Protein AF-A0A085VHU0-F1 (afdb_monomer)

Sequence (97 aa):
MNENQFKLTPTQLAFFKDFTRDAVTAALSQTSSPDKVASFLKEIDLTPLALEVAQAMLSKTTFTAIKRVDRFMQSDEYVEVMGAVAGALANIAQAVK

Organism: Pseudomonas syringae (NCBI:txid317)

pLDDT: mean 89.01, std 12.94, range [36.78, 97.19]

Radius of gyration: 17.8 Å; Cα contacts (8 Å, |Δi|>4): 32; chains: 1; bounding box: 40×39×45 Å

Mean predicted aligned error: 6.43 Å

Structure (mmCIF, N/CA/C/O backbone):
data_AF-A0A085VHU0-F1
#
_entry.id   AF-A0A085VHU0-F1
#
loop_
_atom_site.group_PDB
_atom_site.id
_atom_site.type_symbol
_atom_site.label_atom_id
_atom_site.label_alt_id
_atom_site.label_comp_id
_atom_site.label_asym_id
_atom_site.label_entity_id
_atom_site.label_seq_id
_atom_site.pdbx_PDB_ins_code
_atom_site.Cartn_x
_atom_site.Cartn_y
_atom_site.Cartn_z
_atom_site.occupancy
_atom_site.B_iso_or_equiv
_atom_site.auth_seq_id
_atom_site.auth_comp_id
_atom_site.auth_asym_id
_atom_site.auth_atom_id
_atom_site.pdbx_PDB_model_num
ATOM 1 N N . MET A 1 1 ? -27.865 11.302 0.550 1.00 38.19 1 MET A N 1
ATOM 2 C CA . MET A 1 1 ? -26.571 10.603 0.707 1.00 38.19 1 MET A CA 1
ATOM 3 C C . MET A 1 1 ? -26.334 10.475 2.200 1.00 38.19 1 MET A C 1
ATOM 5 O O . MET A 1 1 ? -26.320 11.502 2.856 1.00 38.19 1 MET A O 1
ATOM 9 N N . ASN A 1 2 ? -26.299 9.259 2.752 1.00 36.78 2 ASN A N 1
ATOM 10 C CA . ASN A 1 2 ? -26.230 9.075 4.206 1.00 36.78 2 ASN A CA 1
ATOM 11 C C . ASN A 1 2 ? -24.828 9.406 4.732 1.00 36.78 2 ASN A C 1
ATOM 13 O O . ASN A 1 2 ? -23.861 8.714 4.422 1.00 36.78 2 ASN A O 1
ATOM 17 N N . GLU A 1 3 ? -24.764 10.454 5.548 1.00 40.56 3 GLU A N 1
ATOM 18 C CA . GLU A 1 3 ? -23.603 10.991 6.262 1.00 40.56 3 GLU A CA 1
ATOM 19 C C . GLU A 1 3 ? -23.175 10.112 7.449 1.00 40.56 3 GLU A C 1
ATOM 21 O O . GLU A 1 3 ? -22.911 10.604 8.543 1.00 40.56 3 GLU A O 1
ATOM 26 N N . ASN A 1 4 ? -23.053 8.798 7.261 1.00 47.03 4 ASN A N 1
ATOM 27 C CA . ASN A 1 4 ? -22.262 8.010 8.203 1.00 47.03 4 ASN A CA 1
ATOM 28 C C . ASN A 1 4 ? -20.795 8.185 7.820 1.00 47.03 4 ASN A C 1
ATOM 30 O O . ASN A 1 4 ? -20.225 7.365 7.098 1.00 47.03 4 ASN A O 1
ATOM 34 N N . GLN A 1 5 ? -20.202 9.295 8.273 1.00 54.66 5 GLN A N 1
ATOM 35 C CA . GLN A 1 5 ? -18.753 9.472 8.284 1.00 54.66 5 GLN A CA 1
ATOM 36 C C . GLN A 1 5 ? -18.148 8.236 8.954 1.00 54.66 5 GLN A C 1
ATOM 38 O O . GLN A 1 5 ? -18.291 8.030 10.160 1.00 54.66 5 GLN A O 1
ATOM 43 N N . PHE A 1 6 ? -17.518 7.380 8.150 1.00 65.12 6 PHE A N 1
ATOM 44 C CA . PHE A 1 6 ? -16.777 6.216 8.613 1.00 65.12 6 PHE A CA 1
ATOM 45 C C . PHE A 1 6 ? -15.624 6.734 9.476 1.00 65.12 6 PHE A C 1
ATOM 47 O O . PHE A 1 6 ? -14.572 7.124 8.971 1.00 65.12 6 PHE 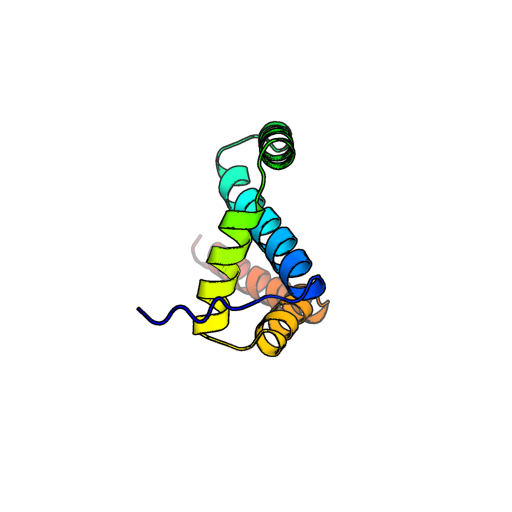A O 1
ATOM 54 N N . LYS A 1 7 ? -15.845 6.837 10.789 1.00 80.38 7 LYS A N 1
ATOM 55 C CA . LYS A 1 7 ? -14.838 7.373 11.698 1.00 80.38 7 LYS A CA 1
ATOM 56 C C . LYS A 1 7 ? -13.761 6.315 11.889 1.00 80.38 7 LYS A C 1
ATOM 58 O O . LYS A 1 7 ? -13.943 5.360 12.641 1.00 80.38 7 LYS A O 1
ATOM 63 N N . LEU A 1 8 ? -12.656 6.479 11.170 1.00 89.50 8 LEU A N 1
ATOM 64 C CA . LEU A 1 8 ? -11.497 5.608 11.299 1.00 89.50 8 LEU A CA 1
ATOM 65 C C . LEU A 1 8 ? -10.896 5.741 12.698 1.00 89.50 8 LEU A C 1
ATOM 67 O O . LEU A 1 8 ? -10.791 6.841 13.249 1.00 89.50 8 LEU A O 1
ATOM 71 N N . THR A 1 9 ? -10.452 4.620 13.260 1.00 94.38 9 THR A N 1
ATOM 72 C CA . THR A 1 9 ? -9.575 4.666 14.433 1.00 94.38 9 THR A CA 1
ATOM 73 C C . THR A 1 9 ? -8.219 5.271 14.046 1.00 94.38 9 THR A C 1
ATOM 75 O O . THR A 1 9 ? -7.843 5.219 12.871 1.00 94.38 9 THR A O 1
ATOM 78 N N . PRO A 1 1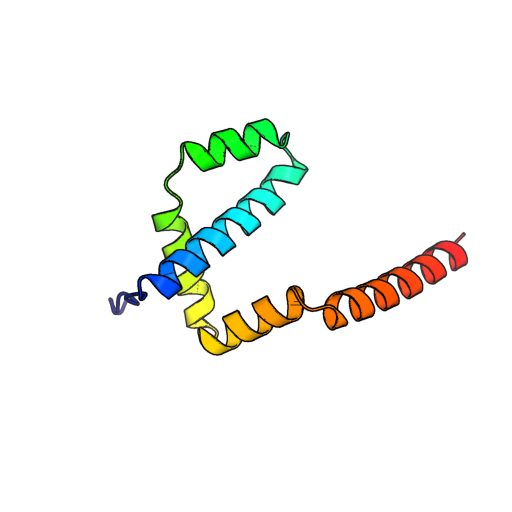0 ? -7.428 5.795 15.002 1.00 94.06 10 PRO A N 1
ATOM 79 C CA . PRO A 1 10 ? -6.091 6.314 14.705 1.00 94.06 10 PRO A CA 1
ATOM 80 C C . PRO A 1 10 ? -5.202 5.302 13.966 1.00 94.06 10 PRO A C 1
ATOM 82 O O . PRO A 1 10 ? -4.502 5.663 13.025 1.00 94.06 10 PRO A O 1
ATOM 85 N N . THR A 1 11 ? -5.289 4.020 14.330 1.00 94.50 11 THR A N 1
ATOM 86 C CA . THR A 1 11 ? -4.556 2.930 13.669 1.00 94.50 11 THR A CA 1
ATOM 87 C C . THR A 1 11 ? -5.017 2.701 12.232 1.00 94.50 11 THR A C 1
ATOM 89 O O . THR A 1 11 ? -4.190 2.491 11.349 1.00 94.50 11 THR A O 1
ATOM 92 N N . GLN A 1 12 ? -6.328 2.737 11.978 1.00 95.00 12 GLN A N 1
ATOM 93 C CA . GLN A 1 12 ? -6.864 2.603 10.622 1.00 95.00 12 GLN A CA 1
ATOM 94 C C . GLN A 1 12 ? -6.451 3.791 9.756 1.00 95.00 12 GLN A C 1
ATOM 96 O O . GLN A 1 12 ? -6.011 3.595 8.628 1.00 95.00 12 GLN A O 1
ATOM 101 N N . LEU A 1 13 ? -6.546 5.009 10.292 1.00 95.38 13 LEU A N 1
ATOM 102 C CA . LEU A 1 13 ? -6.134 6.212 9.580 1.00 95.38 13 LEU A CA 1
ATOM 103 C C .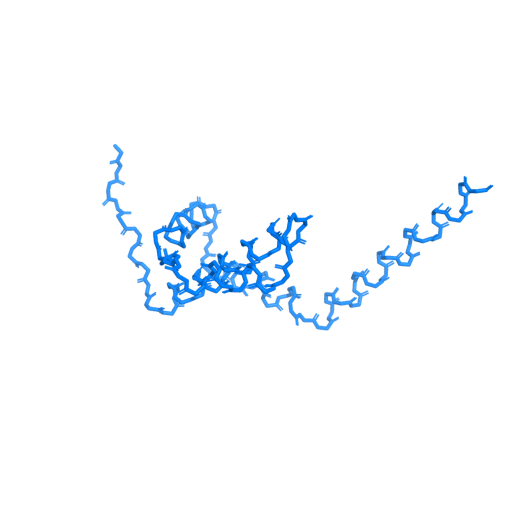 LEU A 1 13 ? -4.640 6.180 9.243 1.00 95.38 13 LEU A C 1
ATOM 105 O O . LEU A 1 13 ? -4.283 6.466 8.107 1.00 95.38 13 LEU A O 1
ATOM 109 N N . ALA A 1 14 ? -3.782 5.799 10.193 1.00 95.19 14 ALA A N 1
ATOM 110 C CA . ALA A 1 14 ? -2.349 5.644 9.944 1.00 95.19 14 ALA A CA 1
ATOM 111 C C . ALA A 1 14 ? -2.089 4.645 8.806 1.00 95.19 14 ALA A C 1
ATOM 113 O O . ALA A 1 14 ? -1.425 4.992 7.835 1.00 95.19 14 ALA A O 1
ATOM 114 N N . PHE A 1 15 ? -2.723 3.468 8.862 1.00 96.19 15 PHE A N 1
ATOM 115 C CA . PHE A 1 15 ? -2.628 2.475 7.793 1.00 96.19 15 PHE A CA 1
ATOM 116 C C . PHE A 1 15 ? -3.028 3.042 6.423 1.00 96.19 15 PHE A C 1
ATOM 118 O O . PHE A 1 15 ? -2.291 2.878 5.457 1.00 96.19 15 PHE A O 1
ATOM 125 N N . PHE A 1 16 ? -4.178 3.715 6.319 1.00 96.62 16 PHE A N 1
ATOM 126 C CA . PHE A 1 16 ? -4.629 4.251 5.033 1.00 96.62 16 PHE A CA 1
ATOM 127 C C . PHE A 1 16 ? -3.768 5.419 4.544 1.00 96.62 16 PHE A C 1
ATOM 129 O O . PHE A 1 16 ? -3.632 5.590 3.333 1.00 96.62 16 PHE A O 1
ATOM 136 N N . LYS A 1 17 ? -3.152 6.197 5.442 1.00 95.94 17 LYS A N 1
ATOM 137 C CA . LYS A 1 17 ? -2.175 7.228 5.062 1.00 95.94 17 LYS A CA 1
ATOM 138 C C . LYS A 1 17 ? -0.919 6.612 4.455 1.00 95.94 17 LYS A C 1
ATOM 140 O O . LYS A 1 17 ? -0.484 7.087 3.409 1.00 95.94 17 LYS A O 1
ATOM 145 N N . ASP A 1 18 ? -0.389 5.557 5.065 1.00 95.06 18 ASP A N 1
ATOM 146 C CA . ASP A 1 18 ? 0.788 4.851 4.549 1.00 95.06 18 ASP A CA 1
ATOM 147 C C . ASP A 1 18 ? 0.467 4.164 3.216 1.00 95.06 18 ASP A C 1
ATOM 149 O O . ASP A 1 18 ? 1.134 4.416 2.217 1.00 95.06 18 ASP A O 1
ATOM 153 N N . PHE A 1 19 ? -0.649 3.434 3.146 1.00 94.94 19 PHE A N 1
ATOM 154 C CA . PHE A 1 19 ? -1.119 2.808 1.907 1.00 94.94 19 PHE A CA 1
ATOM 155 C C . PHE A 1 19 ? -1.293 3.824 0.765 1.00 94.94 19 PHE A C 1
ATOM 157 O O . PHE A 1 19 ? -0.876 3.590 -0.367 1.00 94.94 19 PHE A O 1
ATOM 164 N N . THR A 1 20 ? -1.898 4.980 1.056 1.00 95.12 20 THR A N 1
ATOM 165 C CA . THR A 1 20 ? -2.099 6.046 0.062 1.00 95.12 20 THR A CA 1
ATOM 166 C C . THR A 1 20 ? -0.771 6.639 -0.389 1.00 95.12 20 THR A C 1
ATOM 168 O O . THR A 1 20 ? -0.587 6.902 -1.577 1.00 95.12 20 THR A O 1
ATOM 171 N N . ARG A 1 21 ? 0.177 6.831 0.534 1.00 95.12 21 ARG A N 1
ATOM 172 C CA . ARG A 1 21 ? 1.528 7.290 0.205 1.00 95.12 21 ARG A CA 1
ATOM 173 C C . ARG A 1 21 ? 2.230 6.311 -0.732 1.00 95.12 21 ARG A C 1
ATOM 175 O O . ARG A 1 21 ? 2.806 6.758 -1.723 1.00 95.12 21 ARG A O 1
ATOM 182 N N . ASP A 1 22 ? 2.153 5.014 -0.459 1.00 93.25 22 ASP A N 1
ATOM 183 C CA . ASP A 1 22 ? 2.773 3.982 -1.295 1.00 93.25 22 ASP A CA 1
ATOM 184 C C . ASP A 1 22 ? 2.145 3.953 -2.692 1.00 93.25 22 ASP A C 1
ATOM 186 O O . ASP A 1 22 ? 2.856 3.944 -3.698 1.00 93.25 22 ASP A O 1
ATOM 190 N N . ALA A 1 23 ? 0.815 4.049 -2.772 1.00 92.12 23 ALA A N 1
ATOM 191 C CA . ALA A 1 23 ? 0.094 4.107 -4.040 1.00 92.12 23 ALA A CA 1
ATOM 192 C C . ALA A 1 23 ? 0.469 5.347 -4.874 1.00 92.12 23 ALA A C 1
ATOM 194 O O . ALA A 1 23 ? 0.758 5.229 -6.066 1.00 92.12 23 ALA A O 1
ATOM 195 N N . VAL A 1 24 ? 0.519 6.533 -4.253 1.00 92.44 24 VAL A N 1
ATOM 196 C CA . VAL A 1 24 ? 0.949 7.774 -4.922 1.00 92.44 24 VAL A CA 1
ATOM 197 C C . VAL A 1 24 ? 2.410 7.671 -5.362 1.00 92.44 24 VAL A C 1
ATOM 199 O O . VAL A 1 24 ? 2.744 8.071 -6.476 1.00 92.44 24 VAL A O 1
ATOM 202 N N . THR A 1 25 ? 3.274 7.087 -4.529 1.00 93.94 25 THR A N 1
ATOM 203 C CA . THR A 1 25 ? 4.68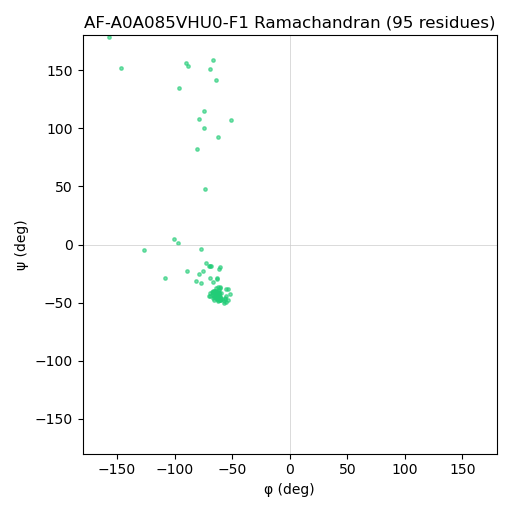5 6.862 -4.869 1.00 93.94 25 THR A CA 1
ATOM 204 C C . THR A 1 25 ? 4.810 5.967 -6.095 1.00 93.94 25 THR A C 1
ATOM 206 O O . THR A 1 25 ? 5.520 6.324 -7.035 1.00 93.94 25 THR A O 1
ATOM 209 N N . ALA A 1 26 ? 4.091 4.844 -6.133 1.00 90.62 26 ALA A N 1
ATOM 210 C CA . ALA A 1 26 ? 4.112 3.911 -7.256 1.00 90.62 26 ALA A CA 1
ATOM 211 C C . ALA A 1 26 ? 3.593 4.554 -8.553 1.00 90.62 26 ALA A C 1
ATOM 213 O O . ALA A 1 26 ? 4.179 4.352 -9.618 1.00 90.62 26 ALA A O 1
ATOM 214 N N . ALA A 1 27 ? 2.535 5.365 -8.464 1.00 90.19 27 ALA A N 1
ATOM 215 C CA . ALA A 1 27 ? 1.974 6.073 -9.610 1.00 90.19 27 ALA A CA 1
ATOM 216 C C . ALA A 1 27 ? 2.939 7.135 -10.165 1.00 90.19 27 ALA A C 1
ATOM 218 O O . ALA A 1 27 ? 3.167 7.198 -11.372 1.00 90.19 27 ALA A O 1
ATOM 219 N N . LEU A 1 28 ? 3.543 7.949 -9.294 1.00 91.50 28 LEU A N 1
ATOM 220 C CA . LEU A 1 28 ? 4.412 9.050 -9.717 1.00 91.50 28 LEU A CA 1
ATOM 221 C C . LEU A 1 28 ? 5.819 8.598 -10.115 1.00 91.50 28 LEU A C 1
ATOM 223 O O . LEU A 1 28 ? 6.444 9.258 -10.946 1.00 91.50 28 LEU A O 1
ATOM 227 N N . SER A 1 29 ? 6.305 7.469 -9.589 1.00 90.38 29 SER A N 1
ATOM 228 C CA . SER A 1 29 ? 7.627 6.912 -9.928 1.00 90.38 29 SER A CA 1
ATOM 229 C C . SER A 1 29 ? 7.781 6.572 -11.414 1.00 90.38 29 SER A C 1
ATOM 231 O O . SER A 1 29 ? 8.900 6.492 -11.910 1.00 90.38 29 SER A O 1
ATOM 233 N N . GLN A 1 30 ? 6.677 6.413 -12.151 1.00 88.06 30 GLN A N 1
ATOM 234 C CA . GLN A 1 30 ? 6.710 6.192 -13.601 1.00 88.06 30 GLN A CA 1
ATOM 235 C C . GLN A 1 30 ? 7.018 7.470 -14.396 1.00 88.06 30 GLN A C 1
ATOM 237 O O . GLN A 1 30 ? 7.466 7.402 -15.537 1.00 88.06 30 GLN A O 1
ATOM 242 N N . THR A 1 31 ? 6.766 8.641 -13.806 1.00 89.56 31 THR A N 1
ATOM 243 C CA . THR A 1 31 ? 6.792 9.940 -14.500 1.00 89.56 31 THR A CA 1
ATOM 244 C C . THR A 1 31 ? 7.696 10.976 -13.833 1.00 89.56 31 THR A C 1
ATOM 246 O O . THR A 1 31 ? 7.834 12.093 -14.326 1.00 89.56 31 THR A O 1
ATOM 249 N N . SER A 1 32 ? 8.275 10.669 -12.675 1.00 91.56 32 SER A N 1
ATOM 250 C CA . SER A 1 32 ? 9.044 11.613 -11.861 1.00 91.56 32 SER A CA 1
ATOM 251 C C . SER A 1 32 ? 10.193 10.921 -11.141 1.00 91.56 32 SER A C 1
ATOM 253 O O . SER A 1 32 ? 10.123 9.737 -10.826 1.00 91.56 32 SER A O 1
ATOM 255 N N . SER A 1 33 ? 11.264 11.674 -10.873 1.00 92.94 33 SER A N 1
ATOM 256 C CA . SER A 1 33 ? 12.407 11.152 -10.124 1.00 92.94 33 SER A CA 1
ATOM 257 C C . SER A 1 33 ? 12.046 10.910 -8.651 1.00 92.94 33 SER A C 1
ATOM 259 O O . SER A 1 33 ? 11.224 11.654 -8.104 1.00 92.94 33 SER A O 1
ATOM 261 N N . PRO A 1 34 ? 12.696 9.941 -7.977 1.00 90.25 34 PRO A N 1
ATOM 262 C CA . PRO A 1 34 ? 12.423 9.625 -6.574 1.00 90.25 34 PRO A CA 1
ATOM 263 C C . PRO A 1 34 ? 12.481 10.844 -5.645 1.00 90.25 34 PRO A C 1
ATOM 265 O O . PRO A 1 34 ? 11.583 11.038 -4.830 1.00 90.25 34 PRO A O 1
ATOM 268 N N . ASP A 1 35 ? 13.471 11.724 -5.825 1.00 91.94 35 ASP A N 1
ATOM 269 C CA . ASP A 1 35 ? 13.627 12.929 -4.999 1.00 91.94 35 ASP A CA 1
ATOM 270 C C . ASP A 1 35 ? 12.461 13.911 -5.155 1.00 91.94 35 ASP A C 1
ATOM 272 O O . ASP A 1 35 ? 12.020 14.519 -4.180 1.00 91.94 35 ASP A O 1
ATOM 276 N N . LYS A 1 36 ? 11.915 14.051 -6.371 1.00 92.25 36 LYS A N 1
ATOM 277 C CA . LYS A 1 36 ? 10.756 14.920 -6.621 1.00 92.25 36 LYS A CA 1
ATOM 278 C C . LYS A 1 36 ? 9.495 14.359 -5.976 1.00 92.25 36 LYS A C 1
ATOM 280 O O . LYS A 1 36 ? 8.736 15.117 -5.377 1.00 92.25 36 LYS A O 1
ATOM 285 N N . VAL A 1 37 ? 9.298 13.044 -6.066 1.00 91.50 37 VAL A N 1
ATOM 286 C CA . VAL A 1 37 ? 8.177 12.356 -5.412 1.00 91.50 37 VAL A CA 1
ATOM 287 C C . VAL A 1 37 ? 8.284 12.497 -3.892 1.00 91.50 37 VAL A C 1
ATOM 289 O O . VAL A 1 37 ? 7.307 12.854 -3.238 1.00 91.50 37 VAL A O 1
ATOM 292 N N . ALA A 1 38 ? 9.479 12.310 -3.326 1.00 90.44 38 ALA A N 1
ATOM 293 C CA . ALA A 1 38 ? 9.717 12.456 -1.893 1.00 90.44 38 ALA A CA 1
ATOM 294 C C . ALA A 1 38 ? 9.467 13.889 -1.392 1.00 90.44 38 ALA A C 1
ATOM 296 O O . ALA A 1 38 ? 8.857 14.059 -0.337 1.00 90.44 38 ALA A O 1
ATOM 297 N N . SER A 1 39 ? 9.908 14.912 -2.130 1.00 92.44 39 SER A N 1
ATOM 298 C CA . SER A 1 39 ? 9.634 16.315 -1.787 1.00 92.44 39 SER A CA 1
ATOM 299 C C . SER A 1 39 ? 8.139 16.629 -1.842 1.00 92.44 39 SER A C 1
ATOM 301 O O . SER A 1 39 ? 7.596 17.154 -0.874 1.00 92.44 39 SER A O 1
ATOM 303 N N . PHE A 1 40 ? 7.447 16.205 -2.904 1.00 90.19 40 PHE A N 1
ATOM 304 C CA . PHE A 1 40 ? 5.995 16.365 -3.022 1.00 90.19 40 PHE A CA 1
ATOM 305 C C . PHE A 1 40 ? 5.243 15.738 -1.836 1.00 90.19 40 PHE A C 1
ATOM 307 O O . PHE A 1 40 ? 4.395 16.379 -1.220 1.00 90.19 40 PHE A O 1
ATOM 314 N N . LEU A 1 41 ? 5.597 14.505 -1.460 1.00 91.50 41 LEU A N 1
ATOM 315 C CA . L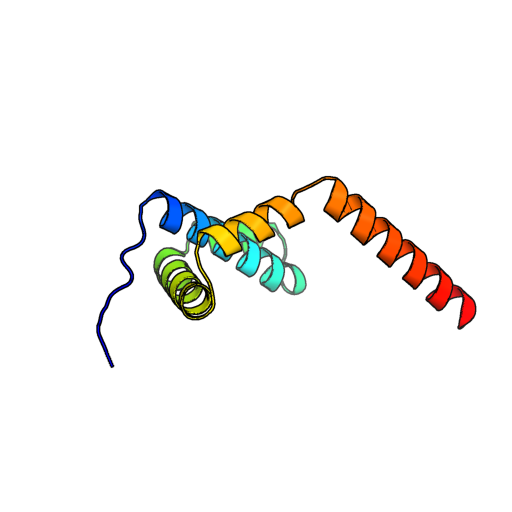EU A 1 41 ? 4.953 13.777 -0.361 1.00 91.50 41 LEU A CA 1
ATOM 316 C C . LEU A 1 41 ? 5.231 14.365 1.032 1.00 91.50 41 LEU A C 1
ATOM 318 O O . LEU A 1 41 ? 4.504 14.043 1.973 1.00 91.50 41 LEU A O 1
ATOM 322 N N . LYS A 1 42 ? 6.275 15.189 1.187 1.00 91.56 42 LYS A N 1
ATOM 323 C CA . LYS A 1 42 ? 6.567 15.911 2.437 1.00 91.56 42 LYS A CA 1
ATOM 324 C C . LYS A 1 42 ? 5.733 17.180 2.590 1.00 91.56 42 LYS A C 1
ATOM 326 O O . LYS A 1 42 ? 5.445 17.569 3.717 1.00 91.56 42 LYS A O 1
ATOM 331 N N . GLU A 1 43 ? 5.383 17.821 1.481 1.00 91.12 43 GLU A N 1
ATOM 332 C CA . GLU A 1 43 ? 4.689 19.113 1.469 1.00 91.12 43 GLU A CA 1
ATOM 333 C C . GLU A 1 43 ? 3.162 18.968 1.488 1.00 91.12 43 GLU A C 1
ATOM 335 O O . GLU A 1 43 ? 2.460 19.885 1.914 1.00 91.12 43 GLU A O 1
ATOM 340 N N . ILE A 1 44 ? 2.639 17.817 1.057 1.00 91.62 44 ILE A N 1
ATOM 341 C CA . ILE A 1 44 ? 1.199 17.572 0.962 1.00 91.62 44 ILE A CA 1
ATOM 342 C C . ILE A 1 44 ? 0.639 16.842 2.190 1.00 91.62 44 ILE A C 1
ATOM 344 O O . ILE A 1 44 ? 1.168 15.821 2.638 1.00 91.62 44 ILE A O 1
ATOM 348 N N . ASP A 1 45 ? -0.499 17.317 2.703 1.00 92.19 45 ASP A N 1
ATOM 349 C CA . ASP A 1 45 ? -1.297 16.530 3.641 1.00 92.19 45 ASP A CA 1
ATOM 350 C C . ASP A 1 45 ? -2.119 15.483 2.879 1.00 92.19 45 ASP A C 1
ATOM 352 O O . ASP A 1 45 ? -3.105 15.794 2.216 1.00 92.19 45 ASP A O 1
ATOM 356 N N . LEU A 1 46 ? -1.720 14.216 3.002 1.00 92.19 46 LEU A N 1
ATOM 357 C CA . LEU A 1 46 ? -2.422 13.083 2.391 1.00 92.19 46 LEU A CA 1
ATOM 358 C C . LEU A 1 46 ? -3.697 12.674 3.138 1.00 92.19 46 LEU A C 1
ATOM 360 O O . LEU A 1 46 ? -4.383 11.758 2.694 1.00 92.19 46 LEU A O 1
ATOM 364 N N . THR A 1 47 ? -4.017 13.293 4.278 1.00 93.19 47 THR A N 1
ATOM 365 C CA . THR A 1 47 ? -5.159 12.883 5.111 1.00 93.19 47 THR A CA 1
ATOM 366 C C . THR A 1 47 ? -6.493 12.877 4.350 1.00 93.19 47 THR A C 1
ATOM 368 O O . THR A 1 47 ? -7.189 11.867 4.449 1.00 93.19 47 THR A O 1
ATOM 371 N N . PRO A 1 48 ? -6.856 13.903 3.551 1.00 93.75 48 PRO A N 1
ATOM 372 C CA . PRO A 1 48 ? -8.105 13.884 2.785 1.00 93.75 48 PRO A CA 1
ATOM 373 C C . PRO A 1 48 ? -8.163 12.720 1.788 1.00 93.75 48 PRO A C 1
ATOM 375 O O . PRO A 1 48 ? -9.133 11.965 1.774 1.00 93.75 48 PRO A O 1
ATOM 378 N N . LEU A 1 49 ? -7.081 12.504 1.036 1.00 93.62 49 LEU A N 1
ATOM 379 C CA . LEU A 1 49 ? -6.999 11.415 0.063 1.00 93.62 49 LEU A CA 1
ATOM 380 C C . LEU A 1 49 ? -7.043 10.038 0.743 1.00 93.62 49 LEU A C 1
ATOM 382 O O . LEU A 1 49 ? -7.722 9.131 0.271 1.00 93.62 49 LEU A O 1
ATOM 386 N N . ALA A 1 50 ? -6.375 9.886 1.887 1.00 94.62 50 ALA A N 1
ATOM 387 C CA . ALA A 1 50 ? -6.408 8.651 2.662 1.00 94.62 50 ALA A CA 1
ATOM 388 C C . ALA A 1 50 ? -7.819 8.317 3.167 1.00 94.62 50 ALA A C 1
ATOM 390 O O . ALA A 1 50 ? -8.194 7.146 3.194 1.00 94.62 50 ALA A O 1
ATOM 391 N N . LEU A 1 51 ? -8.614 9.326 3.540 1.00 95.12 51 LEU A N 1
ATOM 392 C CA . LEU A 1 51 ? -10.014 9.135 3.926 1.00 95.12 51 LEU A CA 1
ATOM 393 C C . LEU A 1 51 ? -10.880 8.706 2.735 1.00 95.12 51 LEU A C 1
ATOM 395 O O . LEU A 1 51 ? -11.699 7.800 2.889 1.00 95.12 51 LEU A O 1
ATOM 399 N N . GLU A 1 52 ? -10.671 9.290 1.554 1.00 94.75 52 GLU A N 1
ATOM 400 C CA . GLU A 1 52 ? -11.369 8.883 0.327 1.00 94.75 52 GLU A CA 1
ATOM 401 C C . GLU A 1 52 ? -11.036 7.438 -0.064 1.00 94.75 52 GLU A C 1
ATOM 403 O O . GLU A 1 52 ? -11.939 6.636 -0.312 1.00 94.75 52 GLU A O 1
ATOM 408 N N . VAL A 1 53 ? -9.750 7.072 -0.043 1.00 94.50 53 VAL A N 1
ATOM 409 C CA . VAL A 1 53 ? -9.287 5.699 -0.302 1.00 94.50 53 VAL A CA 1
ATOM 410 C C . VAL A 1 53 ? -9.881 4.733 0.721 1.00 94.50 53 VAL A C 1
ATOM 412 O O . VAL A 1 53 ? -10.424 3.691 0.344 1.00 94.50 53 VAL A O 1
ATOM 415 N N . ALA A 1 54 ? -9.842 5.086 2.008 1.00 95.44 54 ALA A N 1
ATOM 416 C CA . ALA A 1 54 ? -10.431 4.275 3.065 1.00 95.44 54 ALA A CA 1
ATOM 417 C C . ALA A 1 54 ? -11.927 4.058 2.834 1.00 95.44 54 ALA A C 1
ATOM 419 O O . ALA A 1 54 ? -12.400 2.925 2.907 1.00 95.44 54 ALA A O 1
ATOM 420 N N . GLN A 1 55 ? -12.672 5.115 2.511 1.00 94.81 55 GLN A N 1
ATOM 421 C CA . GLN A 1 55 ? -14.104 5.020 2.254 1.00 94.81 55 GLN A CA 1
ATOM 422 C C . GLN A 1 55 ? -14.400 4.157 1.024 1.00 94.81 55 GLN A C 1
ATOM 424 O O . GLN A 1 55 ? -15.278 3.293 1.080 1.00 94.81 55 GLN A O 1
ATOM 429 N N . ALA A 1 56 ? -13.639 4.327 -0.058 1.00 95.06 56 ALA A N 1
ATOM 430 C CA . ALA A 1 56 ? -13.775 3.517 -1.261 1.00 95.06 56 ALA A CA 1
ATOM 431 C C . ALA A 1 56 ? -13.531 2.027 -0.966 1.00 95.06 56 ALA A C 1
ATOM 433 O O . ALA A 1 56 ? -14.360 1.190 -1.325 1.00 95.06 56 ALA A O 1
ATOM 434 N N . MET A 1 57 ? -12.454 1.683 -0.254 1.00 95.31 57 MET A N 1
ATOM 435 C CA . MET A 1 57 ? -12.123 0.291 0.070 1.00 95.31 57 MET A CA 1
ATOM 436 C C . MET A 1 57 ? -13.095 -0.323 1.087 1.00 95.31 57 MET A C 1
ATOM 438 O O . MET A 1 57 ? -13.572 -1.443 0.891 1.00 95.31 57 MET A O 1
ATOM 442 N N . LEU A 1 58 ? -13.439 0.412 2.148 1.00 95.00 58 LEU A N 1
ATOM 443 C CA . LEU A 1 58 ? -14.355 -0.057 3.193 1.00 95.00 58 LEU A CA 1
ATOM 444 C C . LEU A 1 58 ? -15.806 -0.162 2.705 1.00 95.00 58 LEU A C 1
ATOM 446 O O . LEU A 1 58 ? -16.593 -0.904 3.285 1.00 95.00 58 LEU A O 1
ATOM 450 N N . SER A 1 59 ? -16.155 0.504 1.598 1.00 94.69 59 SER A N 1
ATOM 451 C CA . SER A 1 59 ? -17.434 0.276 0.914 1.00 94.69 59 SER A CA 1
ATOM 452 C C . SER A 1 59 ? -17.527 -1.098 0.237 1.00 94.69 59 SER A C 1
ATOM 454 O O . SER A 1 59 ? -18.624 -1.542 -0.100 1.00 94.69 59 SER A O 1
ATOM 456 N N . LYS A 1 60 ? -16.388 -1.766 0.002 1.00 95.12 60 LYS A N 1
ATOM 457 C CA . LYS A 1 60 ? -16.311 -3.052 -0.711 1.00 95.12 60 LYS A CA 1
ATOM 458 C C . LYS A 1 60 ? -15.976 -4.224 0.197 1.00 95.12 60 LYS A C 1
ATOM 460 O O . LYS A 1 60 ? -16.341 -5.352 -0.116 1.00 95.12 60 LYS A O 1
ATOM 465 N N . THR A 1 61 ? -15.253 -3.987 1.287 1.00 95.50 61 THR A N 1
ATOM 466 C CA . THR A 1 61 ? -14.779 -5.053 2.171 1.00 95.50 61 THR A CA 1
ATOM 467 C C . THR A 1 61 ? -14.484 -4.534 3.579 1.00 95.50 61 THR A C 1
ATOM 469 O O . THR A 1 61 ? -14.613 -3.350 3.870 1.00 95.50 61 THR A O 1
ATOM 472 N N . THR A 1 62 ? -14.078 -5.422 4.483 1.00 94.81 62 THR A N 1
ATOM 473 C CA . THR A 1 62 ? -13.734 -5.063 5.864 1.00 94.81 62 THR A CA 1
ATOM 474 C C . THR A 1 62 ? -12.264 -4.673 6.003 1.00 94.81 62 THR A C 1
ATOM 476 O O . THR A 1 62 ? -11.399 -5.190 5.295 1.00 94.81 62 THR A O 1
ATOM 479 N N . PHE A 1 63 ? -11.950 -3.836 6.995 1.00 94.50 63 PHE A N 1
ATOM 480 C CA . PHE A 1 63 ? -10.562 -3.503 7.337 1.00 94.50 63 PHE A CA 1
ATOM 481 C C . PHE A 1 63 ? -9.708 -4.749 7.628 1.00 94.50 63 PHE A C 1
ATOM 483 O O . PHE A 1 63 ? -8.558 -4.833 7.204 1.00 94.50 63 PHE A O 1
ATOM 490 N N . THR A 1 64 ? -10.280 -5.755 8.298 1.00 96.12 64 THR A N 1
ATOM 491 C CA . THR A 1 64 ? -9.599 -7.027 8.584 1.00 96.12 64 THR A CA 1
ATOM 492 C C . THR A 1 64 ? -9.214 -7.773 7.309 1.00 96.12 64 THR A C 1
ATOM 494 O O . THR A 1 64 ? -8.110 -8.312 7.228 1.00 96.12 64 THR A O 1
ATOM 497 N N . ALA A 1 65 ? -10.097 -7.801 6.307 1.00 97.06 65 ALA A N 1
ATOM 498 C CA . ALA A 1 65 ? -9.798 -8.414 5.017 1.00 97.06 65 ALA A CA 1
ATOM 499 C C . ALA A 1 65 ? -8.698 -7.642 4.274 1.00 97.06 65 ALA A C 1
ATOM 501 O O . ALA A 1 65 ? -7.755 -8.263 3.790 1.00 97.06 65 ALA A O 1
ATOM 502 N N . ILE A 1 66 ? -8.756 -6.305 4.275 1.00 96.06 66 ILE A N 1
ATOM 503 C CA . ILE A 1 66 ? -7.713 -5.444 3.688 1.00 96.06 66 ILE A CA 1
ATOM 504 C C . ILE A 1 66 ? -6.353 -5.734 4.332 1.00 96.06 66 ILE A C 1
ATOM 506 O O . ILE A 1 66 ? -5.390 -6.027 3.631 1.00 96.06 66 ILE A O 1
ATOM 510 N N . LYS A 1 67 ? -6.279 -5.750 5.670 1.00 95.31 67 LYS A N 1
ATOM 511 C CA . LYS A 1 67 ? -5.038 -6.061 6.395 1.00 95.31 67 LYS A CA 1
ATOM 512 C C . LYS A 1 67 ? -4.525 -7.474 6.141 1.00 95.31 67 LYS A C 1
ATOM 514 O O . LYS A 1 67 ? -3.323 -7.691 6.242 1.00 95.31 67 LYS A O 1
ATOM 519 N N . ARG A 1 68 ? -5.401 -8.442 5.863 1.00 96.50 68 ARG A N 1
ATOM 520 C CA . ARG A 1 68 ? -4.978 -9.804 5.515 1.00 96.50 68 ARG A CA 1
ATOM 521 C C . ARG A 1 68 ? -4.300 -9.836 4.148 1.00 96.50 68 ARG A C 1
ATOM 523 O O . ARG A 1 68 ? -3.259 -10.467 4.033 1.00 96.50 68 ARG A O 1
ATOM 530 N N . VAL A 1 69 ? -4.868 -9.146 3.158 1.00 94.75 69 VAL A N 1
ATOM 531 C CA . VAL A 1 69 ? -4.266 -9.020 1.821 1.00 94.75 69 VAL A CA 1
ATOM 532 C C . VAL A 1 69 ? -2.926 -8.295 1.906 1.00 94.75 69 VAL A C 1
ATOM 534 O O . VAL A 1 69 ? -1.936 -8.812 1.412 1.00 94.75 69 VAL A O 1
ATOM 537 N N . ASP A 1 70 ? -2.882 -7.162 2.606 1.00 93.94 70 ASP A N 1
ATOM 538 C CA . ASP A 1 70 ? -1.655 -6.393 2.851 1.00 93.94 70 ASP A CA 1
ATOM 539 C C . ASP A 1 70 ? -0.538 -7.255 3.466 1.00 93.94 70 ASP A C 1
ATOM 541 O O . ASP A 1 70 ? 0.575 -7.282 2.956 1.00 93.94 70 ASP A O 1
ATOM 545 N N . ARG A 1 71 ? -0.849 -8.045 4.505 1.00 95.06 71 ARG A N 1
ATOM 546 C CA . ARG A 1 71 ? 0.127 -8.974 5.101 1.00 95.06 71 ARG A CA 1
ATOM 547 C C . ARG A 1 71 ? 0.566 -10.073 4.143 1.00 95.06 71 ARG A C 1
ATOM 549 O O . ARG A 1 71 ? 1.738 -10.415 4.146 1.00 95.06 71 ARG A O 1
ATOM 556 N N . PHE A 1 72 ? -0.359 -10.635 3.365 1.00 95.56 72 PHE A N 1
ATOM 557 C CA . PHE A 1 72 ? -0.018 -11.657 2.379 1.00 95.56 72 PHE A CA 1
ATOM 558 C C . PHE A 1 72 ? 0.927 -11.094 1.316 1.00 95.56 72 PHE A C 1
ATOM 560 O O . PHE A 1 72 ? 1.942 -11.704 1.036 1.00 95.56 72 PHE A O 1
ATOM 567 N N . MET A 1 73 ? 0.667 -9.894 0.794 1.00 93.44 73 MET A N 1
ATOM 568 C CA . MET A 1 73 ? 1.548 -9.245 -0.188 1.00 93.44 73 MET A CA 1
ATOM 569 C C . MET A 1 73 ? 2.963 -8.955 0.341 1.00 93.44 73 MET A C 1
ATOM 571 O O . MET A 1 73 ? 3.880 -8.766 -0.452 1.00 93.44 73 MET A O 1
ATOM 575 N N . GLN A 1 74 ? 3.136 -8.898 1.662 1.00 92.62 74 GLN A N 1
ATOM 576 C CA . GLN A 1 74 ? 4.424 -8.692 2.330 1.00 92.62 74 GLN A CA 1
ATOM 577 C C . GLN A 1 74 ? 5.075 -10.004 2.797 1.00 92.62 74 GLN A C 1
ATOM 579 O O . GLN A 1 74 ? 6.124 -9.954 3.437 1.00 92.62 74 GLN A O 1
ATOM 584 N N . SER A 1 75 ? 4.453 -11.159 2.548 1.00 96.38 75 SER A N 1
ATOM 585 C CA . SER A 1 75 ? 4.941 -12.448 3.036 1.00 96.38 75 SER A CA 1
ATOM 586 C C . SER A 1 75 ? 5.903 -13.118 2.052 1.00 96.38 75 SER A C 1
ATOM 588 O O . SER A 1 75 ? 5.861 -12.862 0.845 1.00 96.38 75 SER A O 1
ATOM 590 N N . ASP A 1 76 ? 6.757 -14.003 2.568 1.00 97.19 76 ASP A N 1
ATOM 591 C CA . ASP A 1 76 ? 7.710 -14.767 1.755 1.00 97.19 76 ASP A CA 1
ATOM 592 C C . ASP A 1 76 ? 6.979 -15.639 0.723 1.00 97.19 76 ASP A C 1
ATOM 594 O O . ASP A 1 76 ? 7.398 -15.730 -0.430 1.00 97.19 76 ASP A O 1
ATOM 598 N N . GLU A 1 77 ? 5.816 -16.192 1.084 1.00 96.19 77 GLU A N 1
ATOM 599 C CA . GLU A 1 77 ? 4.993 -16.997 0.178 1.00 96.19 77 GLU A CA 1
ATOM 600 C C . GLU A 1 77 ? 4.532 -16.196 -1.044 1.00 96.19 77 GLU A C 1
ATOM 602 O O . GLU A 1 77 ? 4.476 -16.725 -2.155 1.00 96.19 77 GLU A O 1
ATOM 607 N N . TYR A 1 78 ? 4.213 -14.910 -0.875 1.00 95.50 78 TYR A N 1
ATOM 608 C CA . TYR A 1 78 ? 3.868 -14.062 -2.012 1.00 95.50 78 TYR A CA 1
ATOM 60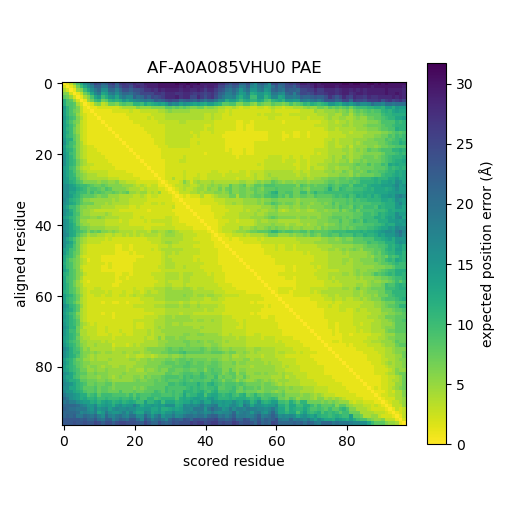9 C C . TYR A 1 78 ? 5.070 -13.842 -2.934 1.00 95.50 78 TYR A C 1
ATOM 611 O O . TYR A 1 78 ? 4.921 -13.908 -4.156 1.00 95.50 78 TYR A O 1
ATOM 619 N N . VAL A 1 79 ? 6.266 -13.638 -2.373 1.00 94.44 79 VAL A N 1
ATOM 620 C CA . VAL A 1 79 ? 7.507 -13.508 -3.154 1.00 94.44 79 VAL A CA 1
ATOM 621 C C . VAL A 1 79 ? 7.785 -14.784 -3.951 1.00 94.44 79 VAL A C 1
ATOM 623 O O . VAL A 1 79 ? 8.078 -14.701 -5.145 1.00 94.44 79 VAL A O 1
ATOM 626 N N . GLU A 1 80 ? 7.629 -15.959 -3.338 1.00 96.12 80 GLU A N 1
ATOM 627 C CA . GLU A 1 80 ? 7.789 -17.253 -4.011 1.00 96.12 80 GLU A CA 1
ATOM 628 C C . GLU A 1 80 ? 6.789 -17.433 -5.162 1.00 96.12 80 GLU A C 1
ATOM 630 O O . GLU A 1 80 ? 7.181 -17.786 -6.280 1.00 96.12 80 GLU A O 1
ATOM 635 N N . VAL A 1 81 ? 5.505 -17.130 -4.927 1.00 95.25 81 VAL A N 1
ATOM 636 C CA . VAL A 1 81 ? 4.456 -17.204 -5.957 1.00 95.25 81 VAL A CA 1
ATOM 637 C C . VAL A 1 81 ? 4.764 -16.260 -7.118 1.00 95.25 81 VAL A C 1
ATOM 639 O O . VAL A 1 81 ? 4.713 -16.671 -8.280 1.00 95.25 81 VAL A O 1
ATOM 642 N N . MET A 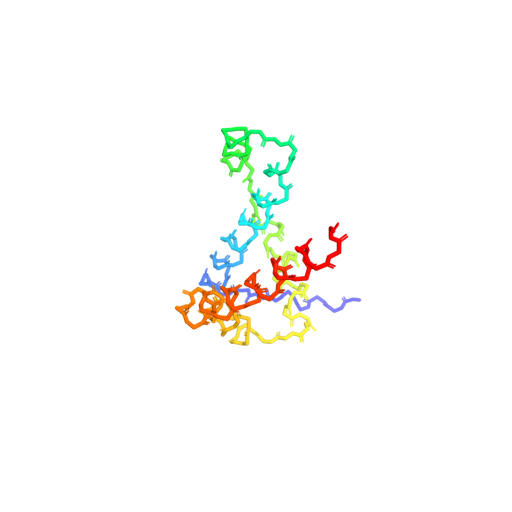1 82 ? 5.125 -15.009 -6.831 1.00 95.38 82 MET A N 1
ATOM 643 C CA . MET A 1 82 ? 5.465 -14.038 -7.872 1.00 95.38 82 MET A CA 1
ATOM 644 C C . MET A 1 82 ? 6.745 -14.420 -8.624 1.00 95.38 82 MET A C 1
ATOM 646 O O . MET A 1 82 ? 6.824 -14.199 -9.834 1.00 95.38 82 MET A O 1
ATOM 650 N N . GLY A 1 83 ? 7.709 -15.059 -7.955 1.00 94.00 83 GLY A N 1
ATOM 651 C CA . GLY A 1 83 ? 8.890 -15.650 -8.585 1.00 94.00 83 GLY A CA 1
ATOM 652 C C . GLY A 1 83 ? 8.532 -16.763 -9.574 1.00 94.00 83 GLY A C 1
ATOM 653 O O . GLY A 1 83 ? 9.012 -16.755 -10.710 1.00 94.00 83 GLY A O 1
ATOM 654 N N . ALA A 1 84 ? 7.632 -17.674 -9.192 1.00 94.69 84 ALA A N 1
ATOM 655 C CA . ALA A 1 84 ? 7.140 -18.729 -10.079 1.00 94.69 84 ALA A CA 1
ATOM 656 C C . ALA A 1 84 ? 6.408 -18.158 -11.310 1.00 94.69 84 ALA A C 1
ATOM 658 O O . ALA A 1 84 ? 6.640 -18.610 -12.435 1.00 94.69 84 ALA A O 1
ATOM 659 N N . VAL A 1 85 ? 5.577 -17.125 -11.122 1.00 94.56 85 VAL A N 1
ATOM 660 C CA . VAL A 1 85 ? 4.889 -16.422 -12.221 1.00 94.56 85 VAL A CA 1
ATOM 661 C C . VAL A 1 85 ? 5.892 -15.753 -13.164 1.00 94.56 85 VAL A C 1
ATOM 663 O O . VAL A 1 85 ? 5.794 -15.926 -14.380 1.00 94.56 85 VAL A O 1
ATOM 666 N N . ALA A 1 86 ? 6.878 -15.027 -12.631 1.00 91.25 86 ALA A N 1
ATOM 667 C CA . ALA A 1 86 ? 7.913 -14.381 -13.437 1.00 91.25 86 ALA A CA 1
ATOM 668 C C . ALA A 1 86 ? 8.710 -15.402 -14.267 1.00 91.25 86 ALA A C 1
ATOM 670 O O . ALA A 1 86 ? 8.945 -15.180 -15.457 1.00 91.25 86 ALA A O 1
ATOM 671 N N . GLY A 1 87 ? 9.059 -16.548 -13.671 1.00 91.81 87 GLY A N 1
ATOM 672 C CA . GLY A 1 87 ? 9.714 -17.652 -14.374 1.00 91.81 87 GLY A CA 1
ATOM 673 C C . GLY A 1 87 ? 8.866 -18.213 -15.519 1.00 91.81 87 GLY A C 1
ATOM 674 O O . GLY A 1 87 ? 9.363 -18.387 -16.632 1.00 91.81 87 GLY A O 1
ATOM 675 N N . ALA A 1 88 ? 7.569 -18.429 -15.286 1.00 91.69 88 ALA A N 1
ATOM 676 C CA . ALA A 1 88 ? 6.651 -18.893 -16.326 1.00 91.69 88 ALA A CA 1
ATOM 677 C C . ALA A 1 88 ? 6.551 -17.902 -17.502 1.00 91.69 88 ALA A C 1
ATOM 679 O O . ALA A 1 88 ? 6.594 -18.312 -18.663 1.00 91.69 88 ALA A O 1
ATOM 680 N N . LEU A 1 89 ? 6.478 -16.598 -17.218 1.00 91.12 89 LEU A N 1
ATOM 681 C CA . LEU A 1 89 ? 6.421 -15.553 -18.246 1.00 91.12 89 LEU A CA 1
ATOM 682 C C . LEU A 1 89 ? 7.722 -15.447 -19.055 1.00 91.12 89 LEU A C 1
ATOM 684 O O . LEU A 1 89 ? 7.670 -15.28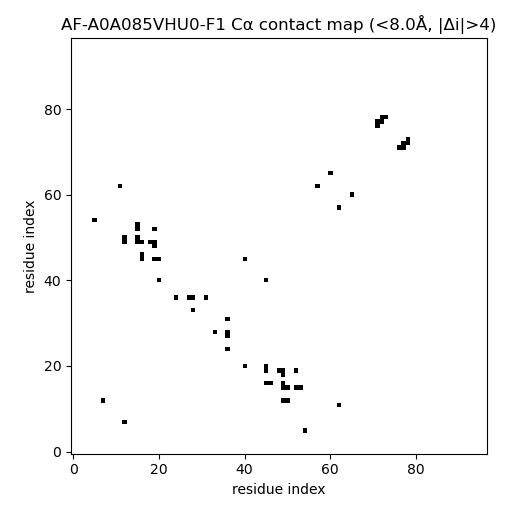4 -20.276 1.00 91.12 89 LEU A O 1
ATOM 688 N N . ALA A 1 90 ? 8.882 -15.576 -18.407 1.00 87.56 90 ALA A N 1
ATOM 689 C CA . ALA A 1 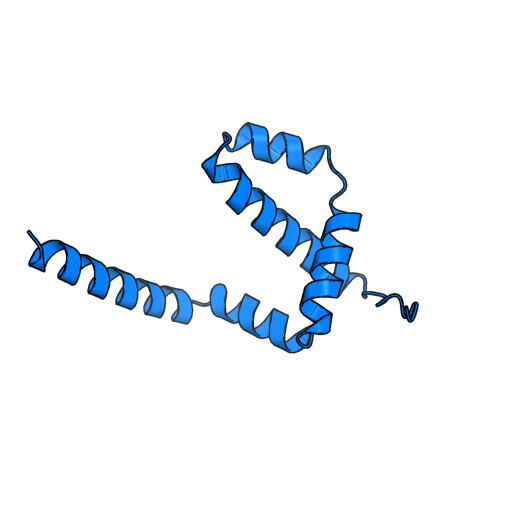90 ? 10.177 -15.558 -19.087 1.00 87.56 90 ALA A CA 1
ATOM 690 C C . ALA A 1 90 ? 10.307 -16.707 -20.103 1.00 87.56 90 ALA A C 1
ATOM 692 O O . ALA A 1 90 ? 10.791 -16.493 -21.216 1.00 87.56 90 ALA A O 1
ATOM 693 N N . ASN A 1 91 ? 9.805 -17.896 -19.755 1.00 84.00 91 ASN A N 1
ATOM 694 C CA . ASN A 1 91 ? 9.796 -19.053 -20.651 1.00 84.00 91 ASN A CA 1
ATOM 695 C C . ASN A 1 91 ? 8.911 -18.818 -21.886 1.00 84.00 91 ASN A C 1
ATOM 697 O O . ASN A 1 91 ? 9.309 -19.154 -23.000 1.00 84.00 91 ASN A O 1
ATOM 701 N N . ILE A 1 92 ? 7.743 -18.186 -21.716 1.00 81.06 92 ILE A N 1
ATOM 702 C CA . ILE A 1 92 ? 6.869 -17.813 -22.841 1.00 81.06 92 ILE A CA 1
ATOM 703 C C . ILE A 1 92 ? 7.574 -16.803 -23.755 1.00 81.06 92 ILE A C 1
ATOM 705 O O . ILE A 1 92 ? 7.579 -16.976 -24.970 1.00 81.06 92 ILE A O 1
ATOM 709 N N . ALA A 1 93 ? 8.213 -15.773 -23.196 1.00 72.38 93 ALA A N 1
ATOM 710 C CA . ALA A 1 93 ? 8.903 -14.751 -23.985 1.00 72.38 93 ALA A CA 1
ATOM 711 C C . ALA A 1 93 ? 10.077 -15.310 -24.813 1.00 72.38 93 ALA A C 1
ATOM 713 O O . ALA A 1 93 ? 10.393 -14.771 -25.873 1.00 72.38 93 ALA A O 1
ATOM 714 N N . GLN A 1 94 ? 10.721 -16.382 -24.344 1.00 70.62 94 GLN A N 1
ATOM 715 C CA . GLN A 1 94 ? 11.754 -17.096 -25.098 1.00 70.62 94 GLN A CA 1
ATOM 716 C C . GLN A 1 94 ? 11.169 -18.001 -26.187 1.00 70.62 94 GLN A C 1
ATOM 718 O O . GLN A 1 94 ? 11.779 -18.126 -27.240 1.00 70.62 94 GLN A O 1
ATOM 723 N N . ALA A 1 95 ? 9.992 -18.590 -25.966 1.00 68.12 95 ALA A N 1
ATOM 724 C CA . ALA A 1 95 ? 9.331 -19.469 -26.934 1.00 68.12 95 ALA A CA 1
ATOM 725 C C . ALA A 1 95 ? 8.726 -18.732 -28.147 1.00 68.12 95 ALA A C 1
ATOM 727 O O . ALA A 1 95 ? 8.383 -19.368 -29.139 1.00 68.12 95 ALA A O 1
ATOM 728 N N . VAL A 1 96 ? 8.563 -17.407 -28.060 1.00 71.56 96 VAL A N 1
ATOM 729 C CA . VAL A 1 96 ? 8.013 -16.551 -29.133 1.00 71.56 96 VAL A CA 1
ATOM 730 C C . VAL A 1 96 ? 9.127 -15.821 -29.916 1.00 71.56 96 VAL A C 1
ATOM 732 O O . VAL A 1 96 ? 8.839 -15.011 -30.796 1.00 71.56 96 VAL A O 1
ATOM 735 N N . LYS A 1 97 ? 10.401 -16.104 -29.618 1.00 51.88 97 LYS A N 1
ATOM 736 C CA . LYS A 1 97 ? 11.559 -15.693 -30.429 1.00 51.88 97 LYS A CA 1
ATOM 737 C C . LYS A 1 97 ? 11.987 -16.813 -31.366 1.00 51.88 97 LYS A C 1
ATOM 739 O O . LYS A 1 97 ? 12.432 -16.463 -32.479 1.00 51.88 97 LYS A O 1
#

Solvent-accessible surface area (backbone atoms only — not comparable to full-atom values): 5709 Å² total; per-residue (Å²): 132,85,84,73,75,80,78,65,51,74,69,56,47,51,50,30,39,52,52,43,49,52,53,51,47,62,62,43,57,79,80,44,55,70,69,58,52,53,52,52,63,70,75,51,81,54,61,67,61,17,51,52,53,46,51,59,51,53,74,76,45,53,68,70,58,52,54,49,52,55,50,44,72,72,32,70,68,41,53,53,53,52,48,54,51,52,52,54,51,54,53,51,63,59,74,77,107

Secondary structure (DSSP, 8-state):
---------HHHHHHHHHHHHHHHHHHHTTTS-HHHHHHHHHHS--HHHHHHHHHHHHTTS-HHHHHHHHHHHTSHHHHHHHHHHHHHHHHHHHHT-

InterPro domains:
  IPR055799 Protein of unknown function DUF7375 [PF24090] (7-90)

Foldseek 3Di:
DDPPQPDDDPVLLVVLLVVVLVVQQVVCVVPDDNVVSVVVNVVDDCSVVSSVVSVVVVVPDPPVVVVVVVVCCVDPVVVVVVVVVVVVVVVVVVVVD